Protein AF-A0A9C8ZP16-F1 (afdb_monomer)

Nearest PDB structures (foldseek):
  3e19-assembly1_B  TM=9.236E-01  e=5.230E-07  Thermococcus thioreducens
  2k5l-assembly1_A  TM=9.002E-01  e=9.514E-06  Acetivibrio thermocellus ATCC 27405
  2k5f-assembly1_A  TM=8.154E-01  e=1.013E-05  Chlorobaculum tepidum
  2k5i-assembly1_A  TM=8.909E-01  e=3.358E-05  Acetivibrio thermocellus
  2k4y-assembly1_A  TM=7.681E-01  e=2.450E-05  Clostridium acetobutylicum

Sequence (113 aa):
MLRTQHRHSRRHRRPDRGPKNAPTGPTCEGCFPLSRAECDQCVRLVRIQGGRMLRKRLAELGMSPGEKIRVLQCYSGGPVIVAVKEDTRMAIGRGMAHKIIVRPQDEADAEEE

Mean predicted aligned error: 12.7 Å

Foldseek 3Di:
DDDDDDPPDDDDPDDDPQDPDDDDDDDPPQKDFLLNDDAQFKKFFADFQDDPVVQVVCVVLVNHHGWIKTFHARDPPAFTWIDTPNPRTDGHRPVRSRRTMIGGDDPPPCDDD

Solvent-accessible surface area (backbone atoms only — not comparable to full-atom values): 7167 Å² total; per-residue (Å²): 139,90,82,80,90,83,80,83,73,89,85,83,80,80,76,80,87,72,82,94,72,80,85,89,78,84,87,66,86,70,60,44,36,51,71,72,54,56,61,73,39,45,28,29,31,64,46,67,70,60,58,72,66,59,50,49,55,33,40,78,69,67,59,40,70,74,37,62,32,38,25,68,36,63,48,98,88,51,45,32,33,30,26,35,79,84,75,49,71,43,76,38,43,56,86,53,21,65,26,31,31,23,26,75,43,79,92,79,85,86,78,90,135

Radius of gyration: 19.69 Å; Cα contacts (8 Å, |Δi|>4): 162; chains: 1; bounding box: 60×32×69 Å

Structure (mmCIF, N/CA/C/O backbone):
data_AF-A0A9C8ZP16-F1
#
_entry.id   AF-A0A9C8ZP16-F1
#
loop_
_atom_site.group_PDB
_atom_site.id
_atom_site.type_symbol
_atom_site.label_atom_id
_atom_site.label_alt_id
_atom_site.label_comp_id
_atom_site.label_asym_id
_atom_site.label_entity_id
_atom_site.label_seq_id
_atom_site.pdbx_PDB_ins_code
_atom_site.Cartn_x
_atom_site.Cartn_y
_atom_site.Cartn_z
_atom_site.occupancy
_atom_site.B_iso_or_equiv
_atom_site.auth_seq_id
_atom_site.auth_comp_id
_atom_site.auth_asym_id
_atom_site.auth_atom_id
_atom_site.pdbx_PDB_model_num
ATOM 1 N N . MET A 1 1 ? -47.114 -7.745 -43.313 1.00 46.53 1 MET A N 1
ATOM 2 C CA . MET A 1 1 ? -45.645 -7.617 -43.468 1.00 46.53 1 MET A CA 1
ATOM 3 C C . MET A 1 1 ? -45.177 -6.461 -42.592 1.00 46.53 1 MET A C 1
ATOM 5 O O . MET A 1 1 ? -45.609 -5.346 -42.840 1.00 46.53 1 MET A O 1
ATOM 9 N N . LEU A 1 2 ? -44.384 -6.704 -41.543 1.00 50.78 2 LEU A N 1
ATOM 10 C CA . LEU A 1 2 ? -43.916 -5.645 -40.632 1.00 50.78 2 LEU A CA 1
ATOM 11 C C . LEU A 1 2 ? -42.531 -5.147 -41.072 1.00 50.78 2 LEU A C 1
ATOM 13 O O . LEU A 1 2 ? -41.653 -5.968 -41.331 1.00 50.78 2 LEU A O 1
ATOM 17 N N . ARG A 1 3 ? -42.308 -3.825 -41.102 1.00 42.84 3 ARG A N 1
ATOM 18 C CA . ARG A 1 3 ? -40.965 -3.233 -41.240 1.00 42.84 3 ARG A CA 1
ATOM 19 C C . ARG A 1 3 ? -40.701 -2.147 -40.192 1.00 42.84 3 ARG A C 1
ATOM 21 O O . ARG A 1 3 ? -41.040 -0.986 -40.362 1.00 42.84 3 ARG A O 1
ATOM 28 N N . THR A 1 4 ? -40.066 -2.606 -39.116 1.00 59.06 4 THR A N 1
ATOM 29 C CA . THR A 1 4 ? -38.897 -1.991 -38.464 1.00 59.06 4 THR A CA 1
ATOM 30 C C . THR A 1 4 ? -38.969 -0.511 -38.061 1.00 59.06 4 THR A C 1
ATOM 32 O O . THR A 1 4 ? -38.640 0.385 -38.834 1.00 59.06 4 THR A O 1
ATOM 35 N N . GLN A 1 5 ? -39.225 -0.263 -36.771 1.00 54.62 5 GLN A N 1
ATOM 36 C CA . GLN A 1 5 ? -38.883 1.015 -36.134 1.00 54.62 5 GLN A CA 1
ATOM 37 C C . GLN A 1 5 ? -37.358 1.226 -36.106 1.00 54.62 5 GLN A C 1
ATOM 39 O O . GLN A 1 5 ? -36.625 0.318 -35.718 1.00 54.62 5 GLN A O 1
ATOM 44 N N . HIS A 1 6 ? -36.888 2.441 -36.405 1.00 54.53 6 HIS A N 1
ATOM 45 C CA . HIS A 1 6 ? -35.514 2.884 -36.129 1.00 54.53 6 HIS A CA 1
ATOM 46 C C . HIS A 1 6 ? -35.510 4.000 -35.071 1.00 54.53 6 HIS A C 1
ATOM 48 O O . HIS A 1 6 ? -35.412 5.187 -35.374 1.00 54.53 6 HIS A O 1
ATOM 54 N N . ARG A 1 7 ? -35.600 3.617 -33.789 1.00 53.06 7 ARG A N 1
ATOM 55 C CA . ARG A 1 7 ? -35.204 4.505 -32.683 1.00 53.06 7 ARG A CA 1
ATOM 56 C C . ARG A 1 7 ? -33.678 4.515 -32.605 1.00 53.06 7 ARG A C 1
ATOM 58 O O . ARG A 1 7 ? -33.102 3.575 -32.063 1.00 53.06 7 ARG A O 1
ATOM 65 N N . HIS A 1 8 ? -33.023 5.565 -33.100 1.00 53.03 8 HIS A N 1
ATOM 66 C CA . HIS A 1 8 ? -31.580 5.700 -32.897 1.00 53.03 8 HIS A CA 1
ATOM 67 C C . HIS A 1 8 ? -31.252 5.986 -31.426 1.00 53.03 8 HIS A C 1
ATOM 69 O O . HIS A 1 8 ? -31.693 6.959 -30.813 1.00 53.03 8 HIS A O 1
ATOM 75 N N . SER A 1 9 ? -30.505 5.047 -30.857 1.00 47.12 9 SER A N 1
ATOM 76 C CA . SER A 1 9 ? -30.228 4.894 -29.437 1.00 47.12 9 SER A CA 1
ATOM 77 C C . SER A 1 9 ? -29.397 6.031 -28.844 1.00 47.12 9 SER A C 1
ATOM 79 O O . SER A 1 9 ? -28.317 6.354 -29.332 1.00 47.12 9 SER A O 1
ATOM 81 N N . ARG A 1 10 ? -29.810 6.516 -27.665 1.00 57.31 10 ARG A N 1
ATOM 82 C CA . ARG A 1 10 ? -28.869 7.083 -26.682 1.00 57.31 10 ARG A CA 1
ATOM 83 C C . ARG A 1 10 ? -27.776 6.044 -26.379 1.00 57.31 10 ARG A C 1
ATOM 85 O O . ARG A 1 10 ? -28.147 4.891 -26.162 1.00 57.31 10 ARG A O 1
ATOM 92 N N . ARG A 1 11 ? -26.505 6.463 -26.241 1.00 53.16 11 ARG A N 1
ATOM 93 C CA . ARG A 1 11 ? -25.496 5.989 -25.246 1.00 53.16 11 ARG A CA 1
ATOM 94 C C . ARG A 1 11 ? -24.071 6.403 -25.640 1.00 53.16 11 ARG A C 1
ATOM 96 O O . ARG A 1 11 ? -23.526 5.834 -26.569 1.00 53.16 11 ARG A O 1
ATOM 103 N N . HIS A 1 12 ? -23.430 7.244 -24.824 1.00 45.78 12 HIS A N 1
ATOM 104 C CA . HIS A 1 12 ? -21.975 7.198 -24.584 1.00 45.78 12 HIS A CA 1
ATOM 105 C C . HIS A 1 12 ? -21.614 7.720 -23.174 1.00 45.78 12 HIS A C 1
ATOM 107 O O . HIS A 1 12 ? -20.748 8.571 -23.005 1.00 45.78 12 HIS A O 1
ATOM 113 N N . ARG A 1 13 ? -22.224 7.149 -22.120 1.00 43.25 13 ARG A N 1
ATOM 114 C CA . ARG A 1 13 ? -21.474 6.985 -20.860 1.00 43.25 13 ARG A CA 1
ATOM 115 C C . ARG A 1 13 ? -20.507 5.828 -21.102 1.00 43.25 13 ARG A C 1
ATOM 117 O O . ARG A 1 13 ? -20.970 4.715 -21.346 1.00 43.25 13 ARG A O 1
ATOM 124 N N . ARG A 1 14 ? -19.195 6.082 -21.102 1.00 38.44 14 ARG A N 1
ATOM 125 C CA . ARG A 1 14 ? -18.199 4.999 -21.075 1.00 38.44 14 ARG A CA 1
ATOM 126 C C . ARG A 1 14 ? -18.275 4.338 -19.691 1.00 38.44 14 ARG A C 1
ATOM 128 O O . ARG A 1 14 ? -18.074 5.065 -18.723 1.00 38.44 14 ARG A O 1
ATOM 135 N N . PRO A 1 15 ? -18.576 3.033 -19.580 1.00 47.88 15 PRO A N 1
ATOM 136 C CA . PRO A 1 15 ? -18.429 2.328 -18.315 1.00 47.88 15 PRO A CA 1
ATOM 137 C C . PRO A 1 15 ? -16.942 2.134 -17.997 1.00 47.88 15 PRO A C 1
ATOM 139 O O . PRO A 1 15 ? -16.089 2.162 -18.891 1.00 47.88 15 PRO A O 1
ATOM 142 N N . ASP A 1 16 ? -16.649 1.953 -16.717 1.00 45.44 16 ASP A N 1
ATOM 143 C CA . ASP A 1 16 ? -15.301 1.918 -16.168 1.00 45.44 16 ASP A CA 1
ATOM 144 C C . ASP A 1 16 ? -14.377 0.874 -16.804 1.00 45.44 16 ASP A C 1
ATOM 146 O O . ASP A 1 16 ? -14.741 -0.276 -17.064 1.00 45.44 16 ASP A O 1
ATOM 150 N N . ARG A 1 17 ? -13.114 1.271 -17.005 1.00 46.25 17 ARG A N 1
ATOM 151 C CA . ARG A 1 17 ? -12.029 0.333 -17.316 1.00 46.25 17 ARG A CA 1
ATOM 152 C C . ARG A 1 17 ? -11.694 -0.462 -16.053 1.00 46.25 17 ARG A C 1
ATOM 154 O O . ARG A 1 17 ? -10.812 -0.062 -15.294 1.00 46.25 17 ARG A O 1
ATOM 161 N N . GLY A 1 18 ? -12.378 -1.589 -15.870 1.00 46.44 18 GLY A N 1
ATOM 162 C CA . GLY A 1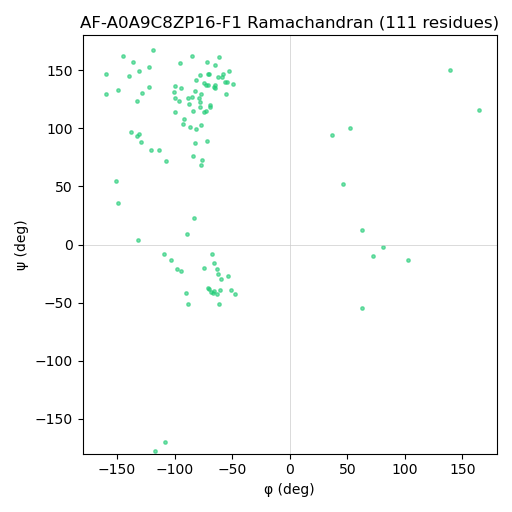 18 ? -12.110 -2.534 -14.785 1.00 46.44 18 GLY A CA 1
ATOM 163 C C . GLY A 1 18 ? -10.631 -2.969 -14.710 1.00 46.44 18 GLY A C 1
ATOM 164 O O . GLY A 1 18 ? -9.932 -3.002 -15.732 1.00 46.44 18 GLY A O 1
ATOM 165 N N . PRO A 1 19 ? -10.116 -3.284 -13.506 1.00 50.78 19 PRO A N 1
ATOM 166 C CA . PRO A 1 19 ? -8.704 -3.581 -13.297 1.00 50.78 19 PRO A CA 1
ATOM 167 C C . PRO A 1 19 ? -8.287 -4.927 -13.908 1.00 50.78 19 PRO A C 1
ATOM 169 O O . PRO A 1 19 ? -8.939 -5.956 -13.764 1.00 50.78 19 PRO A O 1
ATOM 172 N N . LYS A 1 20 ? -7.119 -4.912 -14.550 1.00 52.47 20 LYS A N 1
ATOM 173 C CA . LYS A 1 20 ? -6.566 -5.952 -15.442 1.00 52.47 20 LYS A CA 1
ATOM 174 C C . LYS A 1 20 ? -5.854 -7.111 -14.718 1.00 52.47 20 LYS A C 1
ATOM 176 O O . LYS A 1 20 ? -5.016 -7.792 -15.299 1.00 52.47 20 LYS A O 1
ATOM 181 N N . ASN A 1 21 ? -6.180 -7.333 -13.446 1.00 47.00 21 ASN A N 1
ATOM 182 C CA . ASN A 1 21 ? -5.494 -8.284 -12.572 1.00 47.00 21 ASN A CA 1
ATOM 183 C C . ASN A 1 21 ? -6.524 -9.203 -11.894 1.00 47.00 21 ASN A C 1
ATOM 185 O O . ASN A 1 21 ? -7.016 -8.917 -10.797 1.00 47.00 21 ASN A O 1
ATOM 189 N N . ALA A 1 22 ? -6.860 -10.304 -12.568 1.00 46.12 22 ALA A N 1
ATOM 190 C CA . ALA A 1 22 ? -7.595 -11.413 -11.967 1.00 46.12 22 ALA A CA 1
ATOM 191 C C . ALA A 1 22 ? -6.659 -12.219 -11.038 1.00 46.12 22 ALA A C 1
ATOM 193 O O . ALA A 1 22 ? -5.496 -12.416 -11.395 1.00 46.12 22 ALA A O 1
ATOM 194 N N . PRO A 1 23 ? -7.118 -12.664 -9.855 1.00 47.62 23 PRO A N 1
ATOM 195 C CA . PRO A 1 23 ? -6.319 -13.510 -8.978 1.00 47.62 23 PRO A CA 1
ATOM 196 C C . PRO A 1 23 ? -6.319 -14.959 -9.482 1.00 47.62 23 PRO A C 1
ATOM 198 O O . PRO A 1 23 ? -7.361 -15.607 -9.531 1.00 47.62 23 PRO A O 1
ATOM 201 N N . THR A 1 24 ? -5.142 -15.479 -9.828 1.00 44.34 24 THR A N 1
ATOM 202 C CA . THR A 1 24 ? -4.946 -16.905 -10.124 1.00 44.34 24 THR A CA 1
ATOM 203 C C . THR A 1 24 ? -4.525 -17.628 -8.845 1.00 44.34 24 THR A C 1
ATOM 205 O O . THR A 1 24 ? -3.397 -17.448 -8.389 1.00 44.34 24 THR A O 1
ATOM 208 N N . GLY A 1 25 ? -5.408 -18.441 -8.261 1.00 39.34 25 GLY A N 1
ATOM 209 C CA . GLY A 1 25 ? -5.085 -19.307 -7.117 1.00 39.34 25 GLY A CA 1
ATOM 210 C C . GLY A 1 25 ? -6.184 -19.360 -6.043 1.00 39.34 25 GLY A C 1
ATOM 211 O O . GLY A 1 25 ? -6.928 -18.390 -5.892 1.00 39.34 25 GLY A O 1
ATOM 212 N N . PRO A 1 26 ? -6.320 -20.483 -5.313 1.00 49.19 26 PRO A N 1
ATOM 213 C CA . PRO A 1 26 ? -7.445 -20.711 -4.411 1.00 49.19 26 PRO A CA 1
ATOM 214 C C . PRO A 1 26 ? -7.284 -20.033 -3.039 1.00 49.19 26 PRO A C 1
ATOM 216 O O . PRO A 1 26 ? -6.204 -20.019 -2.452 1.00 49.19 26 PRO A O 1
ATOM 219 N N . THR A 1 27 ? -8.410 -19.520 -2.533 1.00 46.62 27 THR A N 1
ATOM 220 C CA . THR A 1 27 ? -8.771 -19.371 -1.107 1.00 46.62 27 THR A CA 1
ATOM 221 C C . THR A 1 27 ? -7.666 -19.011 -0.106 1.00 46.62 27 THR A C 1
ATOM 223 O O . THR A 1 27 ? -7.085 -19.865 0.561 1.00 46.62 27 THR A O 1
ATOM 226 N N . CYS A 1 28 ? -7.530 -17.712 0.155 1.00 41.22 28 CYS A N 1
ATOM 227 C CA . CYS A 1 28 ? -7.297 -17.229 1.514 1.00 41.22 28 CYS A CA 1
ATOM 228 C C . CYS A 1 28 ? -8.167 -15.980 1.698 1.00 41.22 28 CYS A C 1
ATOM 230 O O . CYS A 1 28 ? -7.820 -14.905 1.213 1.00 41.22 28 CYS A O 1
ATOM 232 N N . GLU A 1 29 ? -9.346 -16.155 2.294 1.00 52.56 29 GLU A N 1
ATOM 233 C CA . GLU A 1 29 ? -10.509 -15.277 2.104 1.00 52.56 29 GLU A CA 1
ATOM 234 C C . GLU A 1 29 ? -10.208 -13.774 2.260 1.00 52.56 29 GLU A C 1
ATOM 236 O O . GLU A 1 29 ? -9.420 -13.332 3.104 1.00 52.56 29 GLU A O 1
ATOM 241 N N . GLY A 1 30 ? -10.797 -12.987 1.357 1.00 67.31 30 GLY A N 1
ATOM 242 C CA . GLY A 1 30 ? -10.745 -11.526 1.358 1.00 67.31 30 GLY A CA 1
ATOM 243 C C . GLY A 1 30 ? -9.419 -10.856 0.972 1.00 67.31 30 GLY A C 1
ATOM 244 O O . GLY A 1 30 ? -9.430 -9.643 0.802 1.00 67.31 30 GLY A O 1
ATOM 245 N N . CYS A 1 31 ? -8.274 -11.540 0.819 1.00 76.75 31 CYS A N 1
ATOM 246 C CA . CYS A 1 31 ? -7.029 -10.804 0.533 1.00 76.75 31 CYS A CA 1
ATOM 247 C C . CYS A 1 31 ? -6.887 -10.377 -0.942 1.00 76.75 31 CYS A C 1
ATOM 249 O O . CYS A 1 31 ? -6.917 -11.208 -1.850 1.00 76.75 31 CYS A O 1
ATOM 251 N N . PHE A 1 32 ? -6.658 -9.083 -1.181 1.00 82.06 32 PHE A N 1
ATOM 252 C CA . PHE A 1 32 ? -6.454 -8.487 -2.5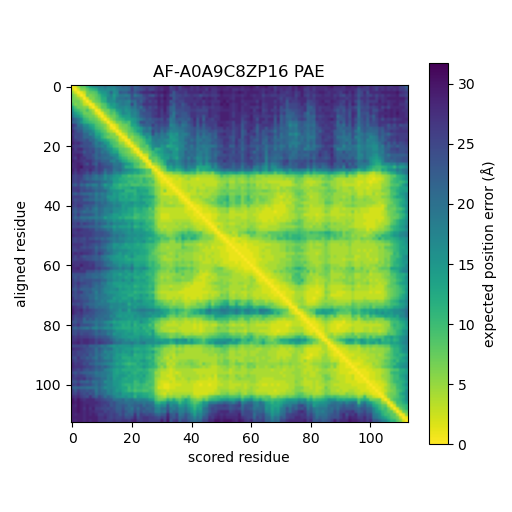05 1.00 82.06 32 PHE A CA 1
ATOM 253 C C . PHE A 1 32 ? -5.283 -7.483 -2.506 1.00 82.06 32 PHE A C 1
ATOM 255 O O . PHE A 1 32 ? -4.894 -6.976 -1.453 1.00 82.06 32 PHE A O 1
ATOM 262 N N . PRO A 1 33 ? -4.652 -7.190 -3.660 1.00 84.94 33 PRO A N 1
ATOM 263 C CA . PRO A 1 33 ? -3.619 -6.159 -3.729 1.00 84.94 33 PRO A CA 1
ATOM 264 C C . PRO A 1 33 ? -4.233 -4.762 -3.583 1.00 84.94 33 PRO A C 1
ATOM 266 O O . PRO A 1 33 ? -5.305 -4.508 -4.129 1.00 8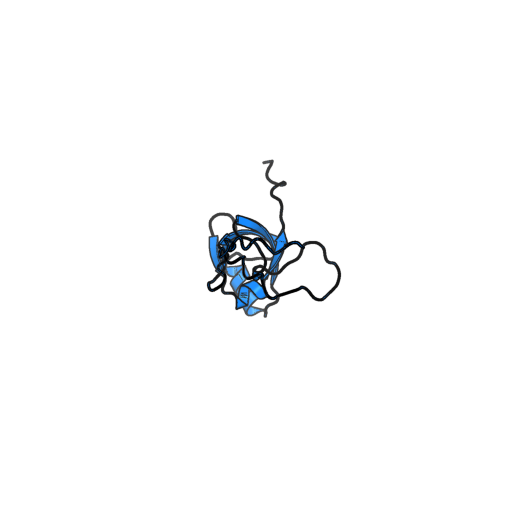4.94 33 PRO A O 1
ATOM 269 N N . LEU A 1 34 ? -3.517 -3.818 -2.966 1.00 81.56 34 LEU A N 1
ATOM 270 C CA . LEU A 1 34 ? -3.958 -2.421 -2.794 1.00 81.56 34 LEU A CA 1
ATOM 271 C C . LEU A 1 34 ? -4.373 -1.752 -4.126 1.00 81.56 34 LEU A C 1
ATOM 273 O O . LEU A 1 34 ? -5.228 -0.880 -4.150 1.00 81.56 34 LEU A O 1
ATOM 277 N N . SER A 1 35 ? -3.820 -2.198 -5.263 1.00 77.38 35 SER A N 1
ATOM 278 C CA . SER A 1 35 ? -4.220 -1.738 -6.612 1.00 77.38 35 SER A CA 1
ATOM 279 C C . SER A 1 35 ? -5.635 -2.144 -7.060 1.00 77.38 35 SER A C 1
ATOM 281 O O . SER A 1 35 ? -6.057 -1.728 -8.139 1.00 77.38 35 SER A O 1
ATOM 283 N N . ARG A 1 36 ? -6.325 -2.999 -6.296 1.00 76.69 36 ARG A N 1
ATOM 284 C CA . ARG A 1 36 ? -7.712 -3.437 -6.519 1.00 76.69 36 ARG A CA 1
ATOM 285 C C . ARG A 1 36 ? -8.684 -2.864 -5.474 1.00 76.69 36 ARG A C 1
ATOM 287 O O . ARG A 1 36 ? -9.882 -3.026 -5.655 1.00 76.69 36 ARG A O 1
ATOM 294 N N . ALA A 1 37 ? -8.179 -2.214 -4.425 1.00 76.81 37 ALA A N 1
ATOM 295 C CA . ALA A 1 37 ? -9.016 -1.529 -3.447 1.00 76.81 37 ALA A CA 1
ATOM 296 C C . ALA A 1 37 ? -9.803 -0.391 -4.112 1.00 76.81 37 ALA A C 1
ATOM 298 O O . ALA A 1 37 ? -9.281 0.280 -5.010 1.00 76.81 37 ALA A O 1
ATOM 299 N N . GLU A 1 38 ? -11.031 -0.172 -3.656 1.00 73.44 38 GLU A N 1
ATOM 300 C CA . GLU A 1 38 ? -11.847 0.963 -4.086 1.00 73.44 38 GLU A CA 1
ATOM 301 C C . GLU A 1 38 ? -11.510 2.214 -3.259 1.00 73.44 38 GLU A C 1
ATOM 303 O O . GLU A 1 38 ? -10.868 2.142 -2.208 1.00 73.44 38 GLU A O 1
ATOM 308 N N . CYS A 1 39 ? -11.887 3.390 -3.758 1.00 78.69 39 CYS A N 1
ATOM 309 C CA . CYS A 1 39 ? -11.753 4.630 -2.999 1.00 78.69 39 CYS A CA 1
ATOM 310 C C . CYS A 1 39 ? -12.742 4.658 -1.829 1.00 78.69 39 CYS A C 1
ATOM 312 O O . CYS A 1 39 ? -13.855 4.156 -1.938 1.00 78.69 39 CYS A O 1
ATOM 314 N N . ASP A 1 40 ? -12.307 5.281 -0.739 1.00 79.88 40 ASP A N 1
ATOM 315 C CA . ASP A 1 40 ? -12.939 5.336 0.582 1.00 79.88 40 ASP A CA 1
ATOM 316 C C . ASP A 1 40 ? -13.092 3.980 1.301 1.00 79.88 40 ASP A C 1
ATOM 318 O O . ASP A 1 40 ? -13.739 3.886 2.337 1.00 79.88 40 ASP A O 1
ATOM 322 N N . GLN A 1 41 ? -12.430 2.923 0.810 1.00 80.62 41 GLN A N 1
ATOM 323 C CA . GLN A 1 41 ? -12.433 1.611 1.457 1.00 80.62 41 GLN A CA 1
ATOM 324 C C . GLN A 1 41 ? -11.406 1.525 2.600 1.00 80.62 41 GLN A C 1
ATOM 326 O O . GLN A 1 41 ? -10.219 1.827 2.415 1.00 80.62 41 GLN A O 1
ATOM 331 N N . CYS A 1 42 ? -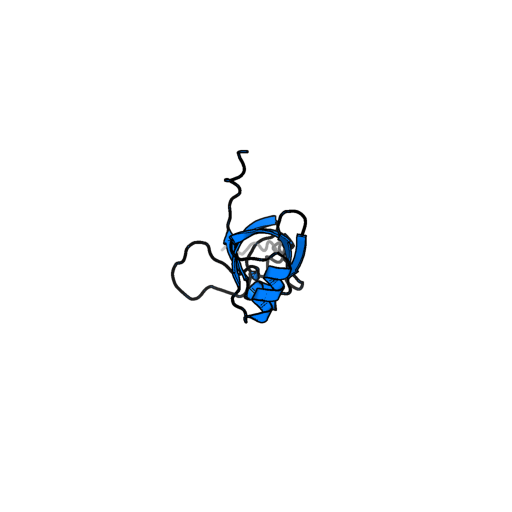11.837 1.023 3.759 1.00 85.69 42 CYS A N 1
ATOM 332 C CA . CYS A 1 42 ? -10.958 0.630 4.858 1.00 85.69 42 CYS A CA 1
ATOM 333 C C . CYS A 1 42 ? -10.435 -0.802 4.676 1.00 85.69 42 CYS A C 1
ATOM 335 O O . CYS A 1 42 ? -11.174 -1.760 4.433 1.00 85.69 42 CYS A O 1
ATOM 337 N N . VAL A 1 43 ? -9.111 -0.940 4.741 1.00 87.19 43 VAL A N 1
ATOM 338 C CA . VAL A 1 43 ? -8.394 -2.190 4.488 1.00 87.19 43 VAL A CA 1
ATOM 339 C C . VAL A 1 43 ? -7.256 -2.378 5.489 1.00 87.19 43 VAL A C 1
ATOM 341 O O . VAL A 1 43 ? -6.582 -1.433 5.891 1.00 87.19 43 VAL A O 1
ATOM 344 N N . ARG A 1 44 ? -6.987 -3.622 5.878 1.00 88.19 44 ARG A N 1
ATOM 345 C CA . ARG A 1 44 ? -5.884 -3.972 6.779 1.00 88.19 44 ARG A CA 1
ATOM 346 C C . ARG A 1 44 ? -4.701 -4.519 5.994 1.00 88.19 44 ARG A C 1
ATOM 348 O O . ARG A 1 44 ? -4.867 -5.424 5.173 1.00 88.19 44 ARG A O 1
ATOM 355 N N . LEU A 1 45 ? -3.492 -4.015 6.244 1.00 87.69 45 LEU A N 1
ATOM 356 C CA . LEU A 1 45 ? -2.289 -4.508 5.571 1.00 87.69 45 LEU A CA 1
ATOM 357 C C . LEU A 1 45 ? -1.921 -5.896 6.105 1.00 87.69 45 LEU A C 1
ATOM 359 O O . LEU A 1 45 ? -1.533 -6.042 7.258 1.00 87.69 45 LEU A O 1
ATOM 363 N N . VAL A 1 46 ? -1.983 -6.925 5.258 1.00 86.88 46 VAL A N 1
ATOM 364 C CA . VAL A 1 46 ? -1.628 -8.301 5.644 1.00 86.88 46 VAL A CA 1
ATOM 365 C C . VAL A 1 46 ? -0.141 -8.556 5.425 1.00 86.88 46 VAL A C 1
ATOM 367 O O . VAL A 1 46 ? 0.557 -9.039 6.315 1.00 86.88 46 VAL A O 1
ATOM 370 N N . ARG A 1 47 ? 0.372 -8.255 4.224 1.00 84.94 47 ARG A N 1
ATOM 371 C CA . ARG A 1 47 ? 1.769 -8.544 3.865 1.00 84.94 47 ARG A CA 1
ATOM 372 C C . ARG A 1 47 ? 2.249 -7.688 2.698 1.00 84.94 47 ARG A C 1
ATOM 374 O O . ARG A 1 47 ? 1.515 -7.430 1.753 1.00 84.94 47 ARG A O 1
ATOM 381 N N . ILE A 1 48 ? 3.530 -7.329 2.717 1.00 85.94 48 ILE A N 1
ATOM 382 C CA . ILE A 1 48 ? 4.221 -6.696 1.586 1.00 85.94 48 ILE A CA 1
ATOM 383 C C . ILE A 1 48 ? 5.028 -7.764 0.833 1.00 85.94 48 ILE A C 1
ATOM 385 O O . ILE A 1 48 ? 6.006 -8.300 1.363 1.00 85.94 48 ILE A O 1
ATOM 389 N N . GLN A 1 49 ? 4.646 -8.048 -0.412 1.00 82.19 49 GLN A N 1
ATOM 390 C CA . GLN A 1 49 ? 5.390 -8.858 -1.383 1.00 82.19 49 GLN A CA 1
ATOM 391 C C . GLN A 1 49 ? 6.546 -8.043 -1.991 1.00 82.19 49 GLN A C 1
ATOM 393 O O . GLN A 1 49 ? 6.543 -7.650 -3.157 1.00 82.19 49 GLN A O 1
ATOM 398 N N . GLY A 1 50 ? 7.544 -7.735 -1.166 1.00 80.19 50 GLY A N 1
ATOM 399 C CA . GLY A 1 50 ? 8.710 -6.948 -1.557 1.00 80.19 50 GLY A CA 1
ATOM 400 C C . GLY A 1 50 ? 9.989 -7.405 -0.867 1.00 80.19 50 GLY A C 1
ATOM 401 O O . GLY A 1 50 ? 9.949 -8.076 0.165 1.00 80.19 50 GLY A O 1
ATOM 402 N N . GLY A 1 51 ? 11.133 -7.009 -1.431 1.00 83.56 51 GLY A N 1
ATOM 403 C CA . GLY A 1 51 ? 12.445 -7.269 -0.838 1.00 83.56 51 GLY A CA 1
ATOM 404 C C . GLY A 1 51 ? 12.613 -6.614 0.539 1.00 83.56 51 GLY A C 1
ATOM 405 O O . GLY A 1 51 ? 11.897 -5.669 0.888 1.00 83.56 51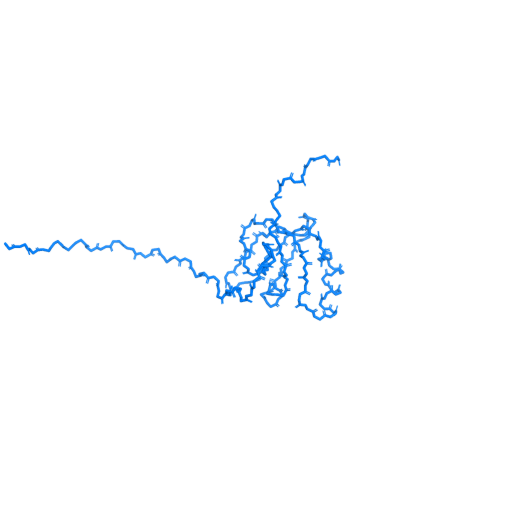 GLY A O 1
ATOM 406 N N . ARG A 1 52 ? 13.596 -7.097 1.316 1.00 83.62 52 ARG A N 1
ATOM 407 C CA . ARG A 1 52 ? 13.829 -6.693 2.719 1.00 83.62 52 ARG A CA 1
ATOM 408 C C . ARG A 1 52 ? 13.891 -5.172 2.906 1.00 83.62 52 ARG A C 1
ATOM 410 O O . ARG A 1 52 ? 13.316 -4.658 3.857 1.00 83.62 52 ARG A O 1
ATOM 417 N N . MET A 1 53 ? 14.516 -4.455 1.970 1.00 85.38 53 MET A N 1
ATOM 418 C CA . MET A 1 53 ? 14.671 -2.998 2.032 1.00 85.38 53 MET A CA 1
ATOM 419 C C . MET A 1 53 ? 13.361 -2.225 1.811 1.00 85.38 53 MET A C 1
ATOM 421 O O . MET A 1 53 ? 13.121 -1.245 2.508 1.00 85.38 53 MET A O 1
ATOM 425 N N . LEU A 1 54 ? 12.472 -2.690 0.919 1.00 83.00 54 LEU A N 1
ATOM 426 C CA . LEU A 1 54 ? 11.148 -2.075 0.738 1.00 83.00 54 LEU A CA 1
ATOM 427 C C . LEU A 1 54 ? 10.283 -2.272 1.989 1.00 83.00 54 LEU A C 1
ATOM 429 O O . LEU A 1 54 ? 9.626 -1.338 2.433 1.00 83.00 54 LEU A O 1
ATOM 433 N N . ARG A 1 55 ? 10.321 -3.474 2.580 1.00 85.06 55 ARG A N 1
ATOM 434 C CA . ARG A 1 55 ? 9.608 -3.770 3.831 1.00 85.06 55 ARG A CA 1
ATOM 435 C C . ARG A 1 55 ? 10.121 -2.918 4.993 1.00 85.06 55 ARG A C 1
ATOM 437 O O . ARG A 1 55 ? 9.301 -2.392 5.732 1.00 85.06 55 ARG A O 1
ATOM 444 N N . LYS A 1 56 ? 11.445 -2.750 5.121 1.00 86.56 56 LYS A N 1
ATOM 445 C CA . LYS A 1 56 ? 12.053 -1.892 6.150 1.00 86.56 56 LYS A CA 1
ATOM 446 C C . LYS A 1 56 ? 11.614 -0.435 5.986 1.00 86.56 56 LYS A C 1
ATOM 448 O O . LYS A 1 56 ? 11.078 0.124 6.929 1.00 86.56 56 LYS A O 1
ATOM 453 N N . ARG A 1 57 ? 11.734 0.126 4.775 1.00 85.56 57 ARG A N 1
ATOM 454 C CA . ARG A 1 57 ? 11.334 1.513 4.487 1.00 85.56 57 ARG A CA 1
ATOM 455 C C . ARG A 1 57 ? 9.844 1.762 4.733 1.00 85.56 57 ARG A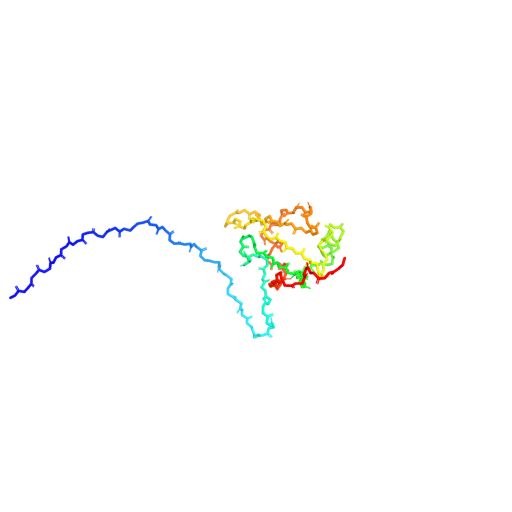 C 1
ATOM 457 O O . ARG A 1 57 ? 9.489 2.817 5.232 1.00 85.56 57 ARG A O 1
ATOM 464 N N . LEU A 1 58 ? 8.971 0.813 4.390 1.00 82.31 58 LEU A N 1
ATOM 465 C CA . LEU A 1 58 ? 7.538 0.935 4.679 1.00 82.31 58 LEU A CA 1
ATOM 466 C C . LEU A 1 58 ? 7.254 0.859 6.188 1.00 82.31 58 LEU A C 1
ATOM 468 O O . LEU A 1 58 ? 6.490 1.677 6.681 1.00 82.31 58 LEU A O 1
ATOM 472 N N . ALA A 1 59 ? 7.917 -0.032 6.931 1.00 83.44 59 ALA A N 1
ATOM 473 C CA . ALA A 1 59 ? 7.776 -0.114 8.387 1.00 83.44 59 ALA A CA 1
ATOM 474 C C . ALA A 1 59 ? 8.317 1.136 9.116 1.00 83.44 59 ALA A C 1
ATOM 476 O O . ALA A 1 59 ? 7.671 1.626 10.035 1.00 83.44 59 ALA A O 1
ATOM 477 N N . GLU A 1 60 ? 9.450 1.695 8.670 1.00 84.19 60 GLU A N 1
ATOM 478 C CA . GLU A 1 60 ? 9.998 2.985 9.140 1.00 84.19 60 GLU A CA 1
ATOM 479 C C . GLU A 1 60 ? 9.028 4.154 8.892 1.00 84.19 60 GLU A C 1
ATOM 481 O O . GLU A 1 60 ? 9.003 5.116 9.651 1.00 84.19 60 GLU A O 1
ATOM 486 N N . LEU A 1 61 ? 8.202 4.048 7.848 1.00 80.00 61 LEU A N 1
ATOM 487 C CA . LEU A 1 61 ? 7.129 4.981 7.504 1.00 80.00 61 LEU A CA 1
ATOM 488 C C . LEU A 1 61 ? 5.776 4.631 8.166 1.00 80.00 61 LEU A C 1
ATOM 490 O O . LEU A 1 61 ? 4.754 5.208 7.810 1.00 80.00 61 LEU A O 1
ATOM 494 N N . GLY A 1 62 ? 5.728 3.671 9.094 1.00 78.81 62 GLY A N 1
ATOM 495 C CA . GLY A 1 62 ? 4.500 3.266 9.790 1.00 78.81 62 GLY A CA 1
ATOM 496 C C . GLY A 1 62 ? 3.583 2.299 9.025 1.00 78.81 62 GLY A C 1
ATOM 497 O O . GLY A 1 62 ? 2.592 1.841 9.587 1.00 78.81 62 GLY A O 1
ATOM 498 N N . MET A 1 63 ? 3.916 1.913 7.787 1.00 79.88 63 MET A N 1
ATOM 499 C CA . MET A 1 63 ? 3.232 0.856 7.027 1.00 79.88 63 MET A CA 1
ATOM 500 C C . MET A 1 63 ? 3.764 -0.539 7.391 1.00 79.88 63 MET A C 1
ATOM 502 O O . MET A 1 63 ? 4.501 -1.180 6.631 1.00 79.88 63 MET A O 1
ATOM 506 N N . SER A 1 64 ? 3.351 -1.023 8.558 1.00 83.62 64 SER A N 1
ATOM 507 C CA . SER A 1 64 ? 3.637 -2.374 9.054 1.00 83.62 64 SER A CA 1
ATOM 508 C C . SER A 1 64 ? 2.504 -3.371 8.741 1.00 83.62 64 SER A C 1
ATOM 510 O O . SER A 1 64 ? 1.359 -2.973 8.525 1.00 83.62 64 SER A O 1
ATOM 512 N N . PRO A 1 65 ? 2.779 -4.689 8.679 1.00 82.94 65 PRO A N 1
ATOM 513 C CA . PRO A 1 65 ? 1.724 -5.699 8.625 1.00 82.94 65 PRO A CA 1
ATOM 514 C C . PRO A 1 65 ? 0.912 -5.704 9.924 1.00 82.94 65 PRO A C 1
ATOM 516 O O . PRO A 1 65 ? 1.480 -5.684 11.011 1.00 82.94 65 PRO A O 1
ATOM 519 N N . GLY A 1 66 ? -0.412 -5.743 9.790 1.00 84.94 66 GLY A N 1
ATOM 520 C CA . GLY A 1 66 ? -1.384 -5.597 10.872 1.00 84.94 66 GLY A CA 1
ATOM 521 C C . GLY A 1 66 ? -2.052 -4.219 10.936 1.00 84.94 66 GLY A C 1
ATOM 522 O O . GLY A 1 66 ? -3.071 -4.107 11.613 1.00 84.94 66 GLY A O 1
ATOM 523 N N . GLU A 1 67 ? -1.537 -3.214 10.224 1.00 84.31 67 GLU A N 1
ATOM 524 C CA . GLU A 1 67 ? -2.001 -1.820 10.305 1.00 84.31 67 GLU A CA 1
ATOM 525 C C . GLU A 1 67 ? -3.308 -1.550 9.544 1.00 84.31 67 GLU A C 1
ATOM 527 O O . GLU A 1 67 ? -3.542 -2.113 8.466 1.00 84.31 67 GLU A O 1
ATOM 532 N N . LYS A 1 68 ? -4.129 -0.642 10.096 1.00 86.12 68 LYS A N 1
ATOM 533 C CA . LYS A 1 68 ? -5.340 -0.094 9.461 1.00 86.12 68 LYS A CA 1
ATOM 534 C C . LYS A 1 68 ? -4.941 0.949 8.402 1.00 86.12 68 LYS A C 1
ATOM 536 O O . LYS A 1 68 ? -4.143 1.848 8.678 1.00 86.12 68 LYS A O 1
ATOM 541 N N . ILE A 1 69 ? -5.482 0.826 7.189 1.00 87.06 69 ILE A N 1
ATOM 542 C CA . ILE A 1 69 ? -5.224 1.718 6.051 1.00 87.06 69 ILE A CA 1
ATOM 543 C C . ILE A 1 69 ? -6.555 2.105 5.400 1.00 87.06 69 ILE A C 1
ATOM 545 O O . ILE A 1 69 ? -7.290 1.240 4.932 1.00 87.06 69 ILE A O 1
ATOM 549 N N . ARG A 1 70 ? -6.842 3.404 5.288 1.00 87.38 70 ARG A N 1
ATOM 550 C CA . ARG A 1 70 ? -8.004 3.912 4.546 1.00 87.38 70 ARG A CA 1
ATOM 551 C C . ARG A 1 70 ? -7.578 4.400 3.169 1.00 87.38 70 ARG A C 1
ATOM 553 O O . ARG A 1 70 ? -6.665 5.218 3.045 1.00 87.38 70 ARG A O 1
ATOM 560 N N . VAL A 1 71 ? -8.208 3.902 2.111 1.00 86.50 71 VAL A N 1
ATOM 561 C CA . VAL A 1 71 ? -7.870 4.290 0.737 1.00 86.50 71 VAL A CA 1
ATOM 562 C C . VAL A 1 71 ? -8.556 5.607 0.403 1.00 86.50 71 VAL A C 1
ATOM 564 O O . VAL A 1 71 ? -9.719 5.627 0.038 1.00 86.50 71 VAL A O 1
ATOM 567 N N . LEU A 1 72 ? -7.837 6.726 0.484 1.00 84.81 72 LEU A N 1
ATOM 568 C CA . LEU A 1 72 ? -8.411 8.036 0.166 1.00 84.81 72 LEU A CA 1
ATOM 569 C C . LEU A 1 72 ? -8.681 8.203 -1.337 1.00 84.81 72 LEU A C 1
ATOM 571 O O . LEU A 1 72 ? -9.668 8.825 -1.721 1.00 84.81 72 LEU A O 1
ATOM 575 N N . GLN A 1 73 ? -7.803 7.691 -2.212 1.00 80.81 73 GLN A N 1
ATOM 576 C CA . GLN A 1 73 ? -7.955 7.894 -3.656 1.00 80.81 73 GLN A CA 1
ATOM 577 C C . GLN A 1 73 ? -7.197 6.869 -4.510 1.00 80.81 73 GLN A C 1
ATOM 579 O O . GLN A 1 73 ? -5.990 6.693 -4.361 1.00 80.81 73 GLN A O 1
ATOM 584 N N . CYS A 1 74 ? -7.870 6.240 -5.477 1.00 72.69 74 CYS A N 1
ATOM 585 C CA . CYS A 1 74 ? -7.297 5.208 -6.349 1.00 72.69 74 CYS A CA 1
ATOM 586 C C . CYS A 1 74 ? -7.363 5.597 -7.844 1.00 72.69 74 CYS A C 1
ATOM 588 O O . CYS A 1 74 ? -8.234 5.159 -8.595 1.00 72.69 74 CYS A O 1
ATOM 590 N N . TYR A 1 75 ? -6.426 6.423 -8.327 1.00 73.44 75 TYR A N 1
ATOM 591 C CA . TYR A 1 75 ? -6.449 6.862 -9.730 1.00 73.44 75 TYR A CA 1
ATOM 592 C C . TYR A 1 75 ? -6.053 5.765 -10.739 1.00 73.44 75 TYR A C 1
ATOM 594 O O . TYR A 1 75 ? -5.038 5.069 -10.610 1.00 73.44 75 TYR A O 1
ATOM 602 N N . SER A 1 76 ? -6.800 5.680 -11.846 1.00 64.75 76 SER A N 1
ATOM 603 C CA . SER A 1 76 ? -6.556 4.721 -12.938 1.00 64.75 76 SER A CA 1
ATOM 604 C C . SER A 1 76 ? -5.233 4.949 -13.702 1.00 64.75 76 SER A C 1
ATOM 606 O O . SER A 1 76 ? -4.749 4.031 -14.367 1.00 64.75 76 SER A O 1
ATOM 608 N N . GLY A 1 77 ? -4.613 6.128 -13.554 1.00 68.06 77 GLY A N 1
ATOM 609 C CA . GLY A 1 77 ? -3.300 6.487 -14.117 1.00 68.06 77 GLY A CA 1
ATOM 610 C C . GLY A 1 77 ? -2.312 7.136 -13.135 1.00 68.06 77 GLY A C 1
ATOM 611 O O . GLY A 1 77 ? -1.225 7.515 -13.555 1.00 68.06 77 GLY A O 1
ATOM 612 N N . GLY A 1 78 ? -2.664 7.264 -11.850 1.00 74.44 78 GLY A N 1
ATOM 613 C CA . GLY A 1 78 ? -1.851 7.942 -10.829 1.00 74.44 78 GLY A CA 1
ATOM 614 C C . GLY A 1 78 ? -1.384 7.019 -9.694 1.00 74.44 78 GLY A C 1
ATOM 615 O O . GLY A 1 78 ? -1.650 5.810 -9.734 1.00 74.44 78 GLY A O 1
ATOM 616 N N . PRO A 1 79 ? -0.680 7.564 -8.683 1.00 81.94 79 PRO A N 1
ATOM 617 C CA . PRO A 1 79 ? -0.464 6.881 -7.411 1.00 81.94 79 PRO A CA 1
ATOM 618 C C . PRO A 1 79 ? -1.792 6.690 -6.660 1.00 81.94 79 PRO A C 1
ATOM 620 O O . PRO A 1 79 ? -2.743 7.448 -6.848 1.00 81.94 79 PRO A O 1
ATOM 623 N N . VAL A 1 80 ? -1.840 5.674 -5.800 1.00 84.31 80 VAL A N 1
ATOM 624 C CA . VAL A 1 80 ? -2.943 5.441 -4.860 1.00 84.31 80 VAL A CA 1
ATOM 625 C C . VAL A 1 80 ? -2.637 6.223 -3.585 1.00 84.31 80 VAL A C 1
ATOM 627 O O . VAL A 1 80 ? -1.596 5.998 -2.974 1.00 84.31 80 VAL A O 1
ATOM 630 N N . ILE A 1 81 ? -3.506 7.149 -3.194 1.00 87.81 81 ILE A N 1
ATOM 631 C CA . ILE A 1 81 ? -3.390 7.888 -1.936 1.00 87.81 81 ILE A CA 1
ATOM 632 C C . ILE A 1 81 ? -4.097 7.088 -0.847 1.00 87.81 81 ILE A C 1
ATOM 634 O O . ILE A 1 81 ? -5.272 6.751 -0.987 1.00 87.81 81 ILE A O 1
ATOM 638 N N . VAL A 1 82 ? -3.391 6.804 0.243 1.00 86.81 82 VAL A N 1
ATOM 639 C CA . VAL A 1 82 ? -3.943 6.116 1.415 1.00 86.81 82 VAL A CA 1
ATOM 640 C C . VAL A 1 82 ? -3.588 6.863 2.696 1.00 86.81 82 VAL A C 1
ATOM 642 O O . VAL A 1 82 ? -2.536 7.493 2.761 1.00 86.81 82 VAL A O 1
ATOM 645 N N . ALA A 1 83 ? -4.447 6.793 3.706 1.00 86.25 83 ALA A N 1
ATOM 646 C CA . ALA A 1 83 ? -4.155 7.207 5.072 1.00 86.25 83 ALA A CA 1
ATOM 647 C C . ALA A 1 83 ? -3.813 5.974 5.916 1.00 86.25 83 ALA A C 1
ATOM 649 O O . ALA A 1 83 ? -4.474 4.941 5.812 1.00 86.25 83 ALA A O 1
ATOM 650 N N . VAL A 1 84 ? -2.777 6.085 6.739 1.00 83.19 84 VAL A N 1
ATOM 651 C CA . VAL A 1 84 ? -2.322 5.071 7.698 1.00 83.19 84 VAL A CA 1
ATOM 652 C C . VAL A 1 84 ? -2.339 5.728 9.070 1.00 83.19 84 VAL A C 1
ATOM 654 O O . VAL A 1 84 ? -1.878 6.864 9.173 1.00 83.19 84 VAL A O 1
ATOM 657 N N . LYS A 1 85 ? -2.854 5.050 10.105 1.00 71.44 85 LYS A N 1
ATOM 658 C CA . LYS A 1 85 ? -2.966 5.621 11.469 1.00 71.44 85 LYS A CA 1
ATOM 659 C C . LYS A 1 85 ? -3.545 7.043 11.458 1.00 71.44 85 LYS A C 1
ATOM 661 O O . LYS A 1 85 ? -2.910 7.974 11.941 1.00 71.44 85 LYS A O 1
ATOM 666 N N . GLU A 1 86 ? -4.691 7.177 10.790 1.00 65.44 86 GLU A N 1
ATOM 667 C CA . GLU A 1 86 ? -5.513 8.392 10.645 1.00 65.44 86 GLU A CA 1
ATOM 668 C C . GLU A 1 86 ? -4.852 9.581 9.909 1.00 65.44 86 GLU A C 1
ATOM 670 O O . GLU A 1 86 ? -5.373 10.009 8.876 1.00 65.44 86 GLU A O 1
ATOM 675 N N . ASP A 1 87 ? -3.676 10.051 10.329 1.00 68.94 87 ASP A N 1
ATOM 676 C CA . ASP A 1 87 ? -3.029 11.260 9.797 1.00 68.94 87 ASP A CA 1
ATOM 677 C C . ASP A 1 87 ? -1.947 11.011 8.732 1.00 68.94 87 ASP A C 1
ATOM 679 O O . ASP A 1 87 ? -1.632 11.900 7.930 1.00 68.94 87 ASP A O 1
ATOM 683 N N . THR A 1 88 ? -1.364 9.809 8.659 1.00 80.75 88 THR A N 1
ATOM 684 C CA . THR A 1 88 ? -0.211 9.556 7.775 1.00 80.75 88 THR A CA 1
ATOM 685 C C . THR A 1 88 ? -0.660 9.287 6.336 1.00 80.75 88 THR A C 1
ATOM 687 O O . THR A 1 88 ? -0.868 8.146 5.917 1.00 80.75 88 THR A O 1
ATOM 690 N N . ARG A 1 89 ? -0.809 10.358 5.547 1.00 85.38 89 ARG A N 1
ATOM 691 C CA . ARG A 1 89 ? -1.179 10.295 4.122 1.00 85.38 89 ARG A CA 1
ATOM 692 C C . ARG A 1 89 ? 0.016 9.914 3.247 1.00 85.38 89 ARG A C 1
ATOM 694 O O . ARG A 1 89 ? 1.020 10.622 3.208 1.00 85.38 8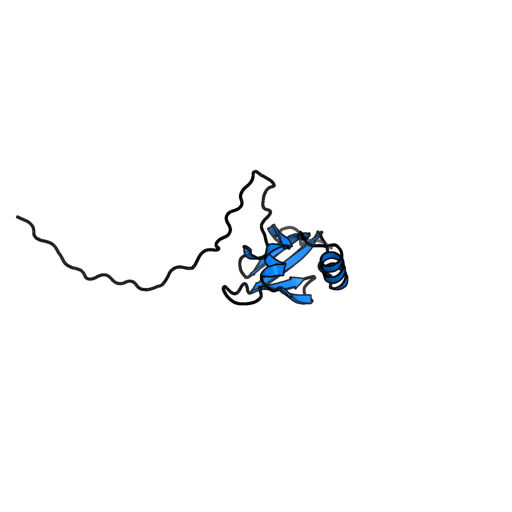9 ARG A O 1
ATOM 701 N N . MET A 1 90 ? -0.107 8.830 2.484 1.00 84.88 90 MET A N 1
ATOM 702 C CA . MET A 1 90 ? 0.953 8.298 1.625 1.00 84.88 90 MET A CA 1
ATOM 703 C C . MET A 1 90 ? 0.499 8.064 0.189 1.00 84.88 90 MET A C 1
ATOM 705 O O . MET A 1 90 ? -0.499 7.395 -0.074 1.00 84.88 90 MET A O 1
ATOM 709 N N . ALA A 1 91 ? 1.294 8.575 -0.753 1.00 85.75 91 ALA A N 1
ATOM 710 C CA . ALA A 1 91 ? 1.143 8.324 -2.179 1.00 85.75 91 ALA A CA 1
ATOM 711 C C . ALA A 1 91 ? 1.893 7.041 -2.578 1.00 85.75 91 ALA A C 1
ATOM 713 O O . ALA A 1 91 ? 3.111 7.023 -2.765 1.00 85.75 91 ALA A O 1
ATOM 714 N N . ILE A 1 92 ? 1.152 5.949 -2.734 1.00 85.75 92 ILE A N 1
ATOM 715 C CA . ILE A 1 92 ? 1.672 4.640 -3.114 1.00 85.75 92 ILE A CA 1
ATOM 716 C C . ILE A 1 92 ? 1.602 4.485 -4.634 1.00 85.75 92 ILE A C 1
ATOM 718 O O . ILE A 1 92 ? 0.551 4.230 -5.224 1.00 85.75 92 ILE A O 1
ATOM 722 N N . GLY A 1 93 ? 2.752 4.609 -5.299 1.00 84.75 93 GLY A N 1
ATOM 723 C CA . GLY A 1 93 ? 2.865 4.320 -6.731 1.00 84.75 93 GLY A CA 1
ATOM 724 C C . GLY A 1 93 ? 2.438 2.882 -7.067 1.00 84.75 93 GLY A C 1
ATOM 725 O O . GLY A 1 93 ? 2.676 1.956 -6.290 1.00 84.75 93 GLY A O 1
ATOM 726 N N . ARG A 1 94 ? 1.850 2.671 -8.254 1.00 81.25 94 ARG A N 1
ATOM 727 C CA . ARG A 1 94 ? 1.290 1.372 -8.699 1.00 81.25 94 ARG A CA 1
ATOM 728 C C . ARG A 1 94 ? 2.219 0.174 -8.475 1.00 81.25 94 ARG A C 1
ATOM 730 O O . ARG A 1 94 ? 1.781 -0.858 -7.979 1.00 81.25 94 ARG A O 1
ATOM 737 N N . GLY A 1 95 ? 3.514 0.317 -8.764 1.00 82.38 95 GLY A N 1
ATOM 738 C CA . GLY A 1 95 ? 4.509 -0.747 -8.558 1.00 82.38 95 GLY A CA 1
ATOM 739 C C . GLY A 1 95 ? 4.707 -1.181 -7.095 1.00 82.38 95 GLY A C 1
ATOM 740 O O . GLY A 1 95 ? 5.172 -2.294 -6.853 1.00 82.38 95 GLY A O 1
ATOM 741 N N . MET A 1 96 ? 4.338 -0.337 -6.125 1.00 82.31 96 MET A N 1
ATOM 742 C CA . MET A 1 96 ? 4.242 -0.691 -4.703 1.00 82.31 96 MET A CA 1
ATOM 743 C C . MET A 1 96 ? 2.837 -1.195 -4.350 1.00 82.31 96 MET A C 1
ATOM 745 O O . MET A 1 96 ? 2.716 -2.215 -3.678 1.00 82.31 96 MET A O 1
ATOM 749 N N . ALA A 1 97 ? 1.776 -0.567 -4.868 1.00 84.06 97 ALA A N 1
ATOM 750 C CA . ALA A 1 97 ? 0.391 -0.977 -4.613 1.00 84.06 97 ALA A CA 1
ATOM 751 C C . ALA A 1 97 ? 0.057 -2.394 -5.133 1.00 84.06 97 ALA A C 1
ATOM 753 O O . ALA A 1 97 ? -0.842 -3.042 -4.606 1.00 84.06 97 ALA A O 1
ATOM 754 N N . HIS A 1 98 ? 0.759 -2.903 -6.152 1.00 84.31 98 HIS A N 1
ATOM 755 C CA . HIS A 1 98 ? 0.638 -4.302 -6.592 1.00 84.31 98 HIS A CA 1
ATOM 756 C C . HIS A 1 98 ? 1.331 -5.298 -5.646 1.00 84.31 98 HIS A C 1
ATOM 758 O O . HIS A 1 98 ? 1.016 -6.484 -5.672 1.00 84.31 98 HIS A O 1
ATOM 764 N N . LYS A 1 99 ? 2.278 -4.829 -4.824 1.00 85.69 99 LYS A N 1
ATOM 765 C CA . LYS A 1 99 ? 3.056 -5.639 -3.873 1.00 85.69 99 LYS A CA 1
ATOM 766 C C . LYS A 1 99 ? 2.447 -5.646 -2.473 1.00 85.69 99 LYS A C 1
ATOM 768 O O . LYS A 1 99 ? 2.733 -6.546 -1.691 1.00 85.69 99 LYS A O 1
ATOM 773 N N . ILE A 1 100 ? 1.645 -4.644 -2.131 1.00 87.56 100 ILE A N 1
ATOM 774 C CA . ILE A 1 100 ? 0.969 -4.551 -0.836 1.00 87.56 100 ILE A CA 1
ATOM 775 C C . ILE A 1 100 ? -0.316 -5.378 -0.910 1.00 87.56 100 ILE A C 1
ATOM 777 O O . ILE A 1 100 ? -1.218 -5.050 -1.678 1.00 87.56 100 ILE A O 1
ATOM 781 N N . ILE A 1 101 ? -0.378 -6.451 -0.123 1.00 88.19 101 ILE A N 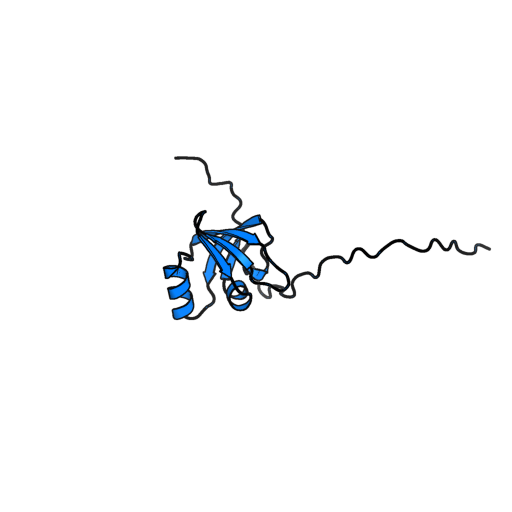1
ATOM 782 C CA . ILE A 1 101 ? -1.558 -7.301 0.033 1.00 88.19 101 ILE A CA 1
ATOM 783 C C . ILE A 1 101 ? -2.314 -6.844 1.270 1.00 88.19 101 ILE A C 1
ATOM 785 O O . ILE A 1 101 ? -1.761 -6.815 2.375 1.00 88.19 101 ILE A O 1
ATOM 789 N N . VAL A 1 102 ? -3.579 -6.511 1.063 1.00 87.81 102 VAL A N 1
ATOM 790 C CA . VAL A 1 102 ? -4.514 -6.064 2.088 1.00 87.81 102 VAL A CA 1
ATOM 791 C C . VAL A 1 102 ? -5.696 -7.028 2.185 1.00 87.81 102 VAL A C 1
ATOM 793 O O . VAL A 1 102 ? -5.880 -7.887 1.323 1.00 87.81 102 VAL A O 1
ATOM 796 N N . ARG A 1 103 ? -6.488 -6.897 3.243 1.00 87.69 103 ARG A N 1
ATOM 797 C CA . ARG A 1 103 ? -7.828 -7.482 3.387 1.00 87.69 103 ARG A CA 1
ATOM 798 C C . ARG A 1 103 ? -8.831 -6.356 3.636 1.00 87.69 103 ARG A C 1
ATOM 800 O O . ARG A 1 103 ? -8.403 -5.336 4.178 1.00 87.69 103 ARG A O 1
ATOM 807 N N . PRO A 1 104 ? -10.117 -6.509 3.278 1.00 84.31 104 PRO A N 1
ATOM 808 C CA . PRO A 1 104 ? -11.134 -5.593 3.769 1.00 84.31 104 PRO A CA 1
ATOM 809 C C . PRO A 1 104 ? -11.129 -5.660 5.297 1.00 84.31 104 PRO A C 1
ATOM 811 O O . PRO A 1 104 ? -10.860 -6.714 5.881 1.00 84.31 104 PRO A O 1
ATOM 814 N N . GLN A 1 105 ? -11.360 -4.521 5.925 1.00 80.12 105 GLN A N 1
ATOM 815 C CA . GLN A 1 105 ? -11.628 -4.455 7.348 1.00 80.12 105 GLN A CA 1
ATOM 816 C C . GLN A 1 105 ? -12.846 -3.564 7.497 1.00 80.12 105 GLN A C 1
ATOM 818 O O . GLN A 1 105 ? -12.715 -2.341 7.520 1.00 80.12 105 GLN A O 1
ATOM 823 N N . ASP A 1 106 ? -14.012 -4.196 7.535 1.00 62.28 106 ASP A N 1
ATOM 824 C CA . ASP A 1 106 ? -15.249 -3.541 7.922 1.00 62.28 106 ASP A CA 1
ATOM 825 C C . ASP A 1 106 ? -15.051 -2.904 9.305 1.00 62.28 106 ASP A C 1
ATOM 827 O O . ASP A 1 106 ? -14.540 -3.537 10.233 1.00 62.28 106 ASP A O 1
ATOM 831 N N . GLU A 1 107 ? -15.393 -1.623 9.432 1.00 58.66 107 GLU A N 1
ATOM 832 C CA . GLU A 1 107 ? -15.322 -0.881 10.692 1.00 58.66 107 GLU A CA 1
ATOM 833 C C . GLU A 1 107 ? -16.494 -1.282 11.598 1.00 58.66 107 GLU A C 1
ATOM 835 O O . GLU A 1 107 ? -17.451 -0.537 11.779 1.00 58.66 107 GLU A O 1
ATOM 840 N N . ALA A 1 108 ? -16.404 -2.498 12.141 1.00 51.84 108 ALA A N 1
ATOM 841 C CA . ALA A 1 108 ? -17.246 -3.005 13.225 1.00 51.84 108 ALA A CA 1
ATOM 842 C C . ALA A 1 108 ? -16.522 -3.005 14.591 1.00 51.84 108 ALA A C 1
ATOM 844 O O . ALA A 1 108 ? -17.169 -3.145 15.621 1.00 51.84 108 ALA A O 1
ATOM 845 N N . ASP A 1 109 ? -15.194 -2.818 14.602 1.00 45.31 109 ASP A N 1
ATOM 846 C CA . ASP A 1 109 ? -14.339 -2.837 15.801 1.00 45.31 109 ASP A CA 1
ATOM 847 C C . ASP A 1 109 ? -13.852 -1.413 16.167 1.00 45.31 109 ASP A C 1
ATOM 849 O O . ASP A 1 109 ? -12.684 -1.059 15.923 1.00 45.31 109 ASP A O 1
ATOM 853 N N . ALA A 1 110 ? -14.761 -0.574 16.683 1.00 48.34 110 ALA A N 1
ATOM 854 C CA . ALA A 1 110 ? -14.473 0.803 17.121 1.00 48.34 110 ALA A CA 1
ATOM 855 C C . ALA A 1 110 ? -15.358 1.314 18.290 1.00 48.34 110 ALA A C 1
ATOM 857 O O . ALA A 1 110 ? -15.676 2.498 18.344 1.00 48.34 110 ALA A O 1
ATOM 858 N N . GLU A 1 111 ? -15.707 0.425 19.225 1.00 57.44 111 GLU A N 1
ATOM 859 C CA . GLU A 1 111 ? -16.256 0.689 20.572 1.00 57.44 111 GLU A CA 1
ATOM 860 C C . GLU A 1 111 ? -15.753 -0.474 21.468 1.00 57.44 111 GLU A C 1
ATOM 862 O O . GLU A 1 111 ? -15.824 -1.619 21.020 1.00 57.44 111 GLU A O 1
ATOM 867 N N . GLU A 1 112 ? -15.198 -0.342 22.679 1.00 58.81 112 GLU A N 1
ATOM 868 C CA . GLU A 1 112 ? -14.674 0.791 23.488 1.00 58.81 112 GLU A CA 1
ATOM 869 C C . GLU A 1 112 ? -13.105 0.682 23.535 1.00 58.81 112 GLU A C 1
ATOM 871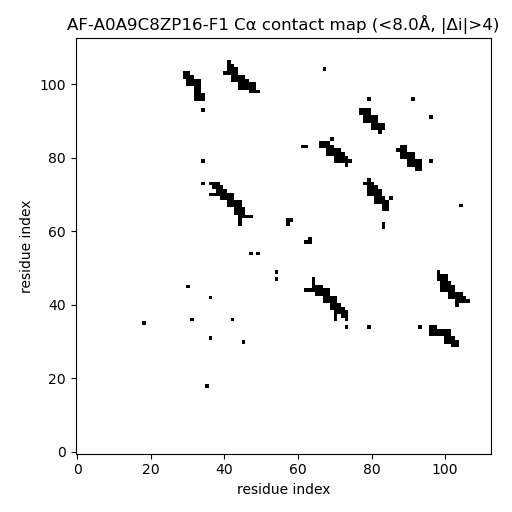 O O . GLU A 1 112 ? -12.549 -0.089 22.749 1.00 58.81 112 GLU A O 1
ATOM 876 N N . GLU A 1 113 ? -12.258 1.394 24.302 1.00 50.34 113 GLU A N 1
ATOM 877 C CA . GLU A 1 113 ? -12.328 2.371 25.420 1.00 50.34 113 GLU A CA 1
ATOM 878 C C . GLU A 1 113 ? -11.338 3.539 25.180 1.00 50.34 113 GLU A C 1
ATOM 880 O O . GLU A 1 113 ? -10.269 3.290 24.568 1.00 50.34 113 GLU A O 1
#

Secondary structure (DSSP, 8-state):
-------PPP---PPP---S----S---TT-EEGGGPPTT-EEEEEEE-S-HHHHHHHHHTT--TT-EEEEEEE-SSSPEEEEETTTEEEEE-HHHHTTEEEEE--S------

pLDDT: mean 71.36, std 16.17, range [38.44, 88.19]